Protein AF-A0A9Q1AVL4-F1 (afdb_monomer)

Nearest PDB structures (foldseek):
  8i4m-assembly1_H  TM=2.750E-01  e=5.805E+00  Prochlorococcus phage P-SCSP1u

pLDDT: mean 78.59, std 8.69, range [55.59, 93.0]

Solvent-accessible surface area (backbone atoms only — not comparable to full-atom values): 5555 Å² total; per-residue (Å²): 115,82,43,82,37,99,82,45,83,55,56,72,70,60,40,51,54,59,43,59,74,77,43,94,57,91,63,50,68,59,56,52,52,58,49,55,76,69,34,64,67,57,61,76,68,37,69,88,77,72,68,75,74,73,82,86,77,81,79,82,80,85,65,62,90,87,66,74,86,90,84,83,86,89,78,83,76,84,135

InterPro domains:
  IPR041588 Integrase zinc-binding domain [PF17921] (2-45)

Organism: NCBI:txid171643

Secondary structure (DSSP, 8-state):
--SSSTT-S--HHHHHHHHHTT---TTHHHHHHHHHTT-HHHHHS--TT---PPPPPPP-----TTS--------PPP-

Sequence (79 aa):
MAHDYVSGHIGIKKTQIKMTNHLFCPDITKHVKKYFLNCDTCQRVGYPTDTTKTNMEEFPLTGSPFSTLQMDISRPLPE

Structure (mmCIF, N/CA/C/O backbone):
data_AF-A0A9Q1AVL4-F1
#
_entry.i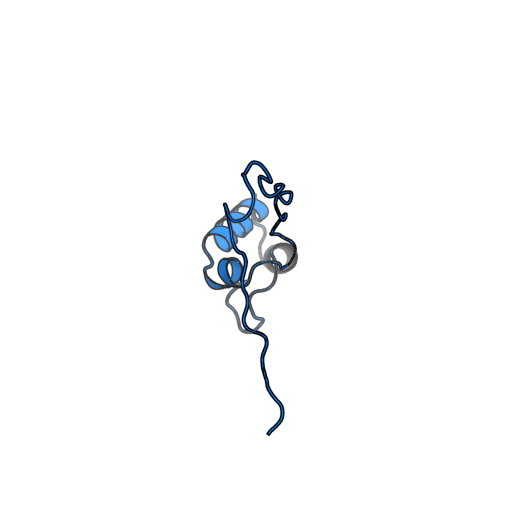d   AF-A0A9Q1AVL4-F1
#
loop_
_atom_site.group_PDB
_atom_site.id
_atom_site.type_symbol
_atom_site.label_atom_id
_atom_site.label_alt_id
_atom_site.label_comp_id
_atom_site.label_asym_id
_atom_site.label_entity_id
_atom_site.label_seq_id
_atom_site.pdbx_PDB_ins_code
_atom_site.Cartn_x
_atom_site.Cartn_y
_atom_site.Cartn_z
_atom_site.occupancy
_atom_site.B_iso_or_equiv
_atom_site.auth_seq_id
_atom_site.auth_comp_id
_atom_site.auth_asym_id
_atom_site.auth_atom_id
_atom_site.pdbx_PDB_model_num
ATOM 1 N N . MET A 1 1 ? 2.830 -10.626 -26.163 1.00 55.59 1 MET A N 1
ATOM 2 C CA . MET A 1 1 ? 2.575 -11.963 -25.576 1.00 55.59 1 MET A CA 1
ATOM 3 C C . MET A 1 1 ? 3.737 -12.526 -24.736 1.00 55.59 1 MET A C 1
ATOM 5 O O . MET A 1 1 ? 3.715 -13.702 -24.422 1.00 55.59 1 MET A O 1
ATOM 9 N N . ALA A 1 2 ? 4.743 -11.748 -24.304 1.00 60.75 2 ALA A N 1
ATOM 10 C CA . ALA A 1 2 ? 5.799 -12.276 -23.414 1.00 60.75 2 ALA A CA 1
ATOM 11 C C . ALA A 1 2 ? 5.400 -12.300 -21.923 1.00 60.75 2 ALA A C 1
ATOM 13 O O . ALA A 1 2 ? 5.991 -13.049 -21.149 1.00 60.75 2 ALA A O 1
ATOM 14 N N . HIS A 1 3 ? 4.406 -11.490 -21.557 1.00 62.81 3 HIS A N 1
ATOM 15 C CA . HIS A 1 3 ? 3.927 -11.278 -20.192 1.00 62.81 3 HIS A CA 1
ATOM 16 C C . HIS A 1 3 ? 2.651 -12.067 -19.848 1.00 62.81 3 HIS A C 1
ATOM 18 O O . HIS A 1 3 ? 2.518 -12.495 -18.712 1.00 62.81 3 HIS A O 1
ATOM 24 N N . ASP A 1 4 ? 1.761 -12.306 -20.819 1.00 62.81 4 ASP A N 1
ATOM 25 C CA . ASP A 1 4 ? 0.500 -13.051 -20.611 1.00 62.81 4 ASP A CA 1
ATOM 26 C C . ASP A 1 4 ? 0.603 -14.553 -20.948 1.00 62.81 4 ASP A C 1
ATOM 28 O O . ASP A 1 4 ? -0.383 -15.280 -20.873 1.00 62.81 4 ASP A O 1
ATOM 32 N N . TYR A 1 5 ? 1.765 -15.038 -21.400 1.00 64.62 5 TYR A N 1
ATOM 33 C CA . TYR A 1 5 ? 1.915 -16.449 -21.779 1.00 64.62 5 TYR A CA 1
ATOM 34 C C . TYR A 1 5 ? 2.065 -17.352 -20.546 1.00 64.62 5 TYR A C 1
ATOM 36 O O . TYR A 1 5 ? 2.336 -16.865 -19.452 1.00 64.62 5 TYR A O 1
ATOM 44 N N . VAL A 1 6 ? 1.975 -18.671 -20.760 1.00 61.09 6 VAL A N 1
ATOM 45 C CA . VAL A 1 6 ? 1.998 -19.822 -19.818 1.00 61.09 6 VAL A CA 1
ATOM 46 C C . VAL A 1 6 ? 2.980 -19.718 -18.625 1.00 61.09 6 VAL A C 1
ATOM 48 O O . VAL A 1 6 ? 2.855 -20.439 -17.645 1.00 61.09 6 VAL A O 1
ATOM 51 N N . SER A 1 7 ? 3.951 -18.805 -18.666 1.00 61.84 7 SER A N 1
ATOM 52 C CA . SER A 1 7 ? 4.923 -18.513 -17.605 1.00 61.84 7 SER A CA 1
ATOM 53 C C . SER A 1 7 ? 4.437 -17.545 -16.506 1.00 61.84 7 SER A C 1
ATOM 55 O O . SER A 1 7 ? 5.216 -17.244 -15.602 1.00 61.84 7 SER A O 1
ATOM 57 N N . GLY A 1 8 ? 3.197 -17.049 -16.573 1.00 66.12 8 GLY A N 1
ATOM 58 C CA . GLY A 1 8 ? 2.638 -16.099 -15.604 1.00 66.12 8 GLY A CA 1
ATOM 59 C C . GLY A 1 8 ? 3.152 -14.662 -15.774 1.00 66.12 8 GLY A C 1
ATOM 60 O O . GLY A 1 8 ? 4.064 -14.399 -16.562 1.00 66.12 8 GLY A O 1
ATOM 61 N N . HIS A 1 9 ? 2.565 -13.731 -15.011 1.00 78.19 9 HIS A N 1
ATOM 62 C CA . HIS A 1 9 ? 2.884 -12.296 -15.010 1.00 78.19 9 HIS A CA 1
ATOM 63 C C . HIS A 1 9 ? 4.298 -12.014 -14.461 1.00 78.19 9 HIS A C 1
ATOM 65 O O . HIS A 1 9 ? 4.500 -11.591 -13.323 1.00 78.19 9 HIS A O 1
ATOM 71 N N . ILE A 1 10 ? 5.316 -12.291 -15.273 1.00 79.12 10 ILE A N 1
ATOM 72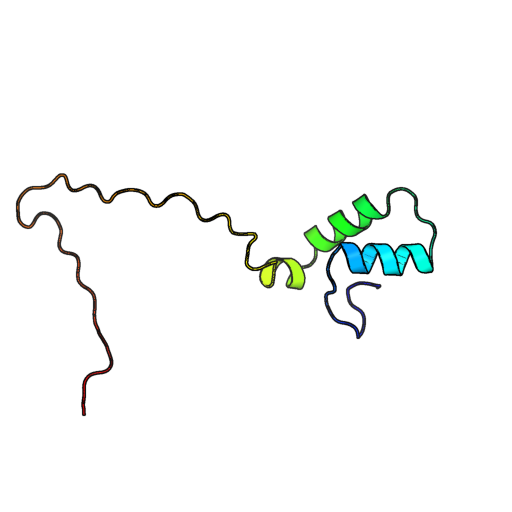 C CA . ILE A 1 10 ? 6.725 -12.083 -14.930 1.00 79.12 10 ILE A CA 1
ATOM 73 C C . ILE A 1 10 ? 7.065 -10.591 -14.889 1.00 79.12 10 ILE A C 1
ATOM 75 O O . ILE A 1 10 ? 6.627 -9.830 -15.738 1.00 79.12 10 ILE A O 1
ATOM 79 N N . GLY A 1 11 ? 7.895 -10.158 -13.936 1.00 78.75 11 GLY A N 1
ATOM 80 C CA . GLY A 1 11 ? 8.235 -8.739 -13.763 1.00 78.75 11 GLY A CA 1
ATOM 81 C C . GLY A 1 11 ? 8.915 -8.068 -14.972 1.00 78.75 11 GLY A C 1
ATOM 82 O O . GLY A 1 11 ? 9.452 -8.722 -15.873 1.00 78.75 11 GLY A O 1
ATOM 83 N N . ILE A 1 12 ? 8.954 -6.731 -14.947 1.00 82.00 12 ILE A N 1
ATOM 84 C CA . ILE A 1 12 ? 9.432 -5.860 -16.041 1.00 82.00 12 ILE A CA 1
ATOM 85 C C . ILE A 1 12 ? 10.817 -6.273 -16.566 1.00 82.00 12 ILE A C 1
ATOM 87 O O . ILE A 1 12 ? 10.996 -6.419 -17.774 1.00 82.00 12 ILE A O 1
ATOM 91 N N . LYS A 1 13 ? 11.788 -6.524 -15.673 1.00 81.94 13 LYS A N 1
ATOM 92 C CA . LYS A 1 13 ? 13.160 -6.914 -16.055 1.00 81.94 13 LYS A CA 1
ATOM 93 C C . LYS A 1 13 ? 13.202 -8.245 -16.816 1.00 81.94 13 LYS A C 1
ATOM 95 O O . LYS A 1 13 ? 13.879 -8.353 -17.832 1.00 81.94 13 LYS A O 1
ATOM 100 N N . LYS A 1 14 ? 12.448 -9.249 -16.354 1.00 82.25 14 LYS A N 1
ATOM 101 C CA . LYS A 1 14 ? 12.383 -10.570 -17.006 1.00 82.25 14 LYS A CA 1
ATOM 102 C C . LYS A 1 14 ? 11.707 -10.477 -18.374 1.00 82.25 14 LYS A C 1
ATOM 104 O O . LYS A 1 14 ? 12.153 -11.121 -19.319 1.00 82.25 14 LYS A O 1
ATOM 109 N N . THR A 1 15 ? 10.680 -9.636 -18.488 1.00 83.38 15 THR A N 1
ATOM 110 C CA . THR A 1 15 ? 10.001 -9.378 -19.765 1.00 83.38 15 THR A CA 1
ATOM 111 C C . THR A 1 15 ? 10.938 -8.710 -20.770 1.00 83.38 15 THR A C 1
ATOM 113 O O . THR A 1 15 ? 10.992 -9.139 -21.917 1.00 83.38 15 THR A O 1
ATOM 116 N N . GLN A 1 16 ? 11.729 -7.721 -20.341 1.00 83.25 16 GLN A N 1
ATOM 117 C CA . GLN A 1 16 ? 12.711 -7.055 -21.204 1.00 83.25 16 GLN A CA 1
ATOM 118 C C . GLN A 1 16 ? 13.760 -8.033 -21.735 1.00 83.25 16 GLN A C 1
ATOM 120 O O . GLN A 1 16 ? 13.920 -8.112 -22.946 1.00 83.25 16 GLN A O 1
ATOM 125 N N . ILE A 1 17 ? 14.381 -8.833 -20.857 1.00 83.69 17 ILE A N 1
ATOM 126 C CA . ILE A 1 17 ? 15.388 -9.839 -21.243 1.00 83.69 17 ILE A CA 1
ATOM 127 C C . ILE A 1 17 ? 14.808 -10.837 -22.253 1.00 83.69 17 ILE A C 1
A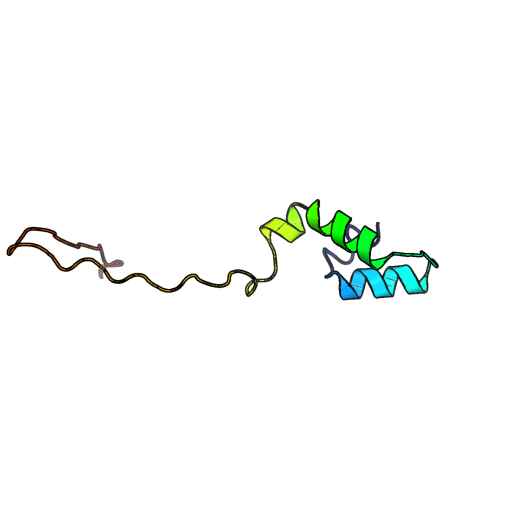TOM 129 O O . ILE A 1 17 ? 15.418 -11.119 -23.282 1.00 83.69 17 ILE A O 1
ATOM 133 N N . LYS A 1 18 ? 13.598 -11.350 -21.992 1.00 82.12 18 LYS A N 1
ATOM 134 C CA . LYS A 1 18 ? 12.936 -12.303 -22.891 1.00 82.12 18 LYS A CA 1
ATOM 135 C C . LYS A 1 18 ? 12.643 -11.684 -24.256 1.00 82.12 18 LYS A C 1
ATOM 137 O O . LYS A 1 18 ? 12.788 -12.357 -25.267 1.00 82.12 18 LYS A O 1
ATOM 142 N N . MET A 1 19 ? 12.244 -10.414 -24.301 1.00 80.00 19 MET A N 1
ATOM 143 C CA . MET A 1 19 ? 11.971 -9.744 -25.568 1.00 80.00 19 MET A CA 1
ATOM 144 C C . MET A 1 19 ? 13.255 -9.409 -26.337 1.00 80.00 19 MET A C 1
ATOM 146 O O . MET A 1 19 ? 13.294 -9.666 -27.535 1.00 80.00 19 MET A O 1
ATOM 150 N N . THR A 1 20 ? 14.317 -8.932 -25.678 1.00 81.06 20 THR A N 1
ATOM 151 C CA . THR A 1 20 ? 15.604 -8.626 -26.335 1.00 81.06 20 THR A CA 1
ATOM 152 C C . THR A 1 20 ? 16.317 -9.863 -26.877 1.00 81.06 20 THR A C 1
ATOM 154 O O . THR A 1 20 ? 17.069 -9.750 -27.837 1.00 81.06 20 THR A O 1
ATOM 157 N N . ASN A 1 21 ? 16.059 -11.046 -26.311 1.00 80.94 21 ASN A N 1
ATOM 158 C CA . ASN A 1 21 ? 16.612 -12.310 -26.810 1.00 80.94 21 ASN A CA 1
ATOM 159 C C . ASN A 1 21 ? 16.001 -12.765 -28.146 1.00 80.94 21 ASN A C 1
ATOM 161 O O . ASN A 1 21 ? 16.593 -13.595 -28.831 1.00 80.94 21 ASN A O 1
ATOM 165 N N . HIS A 1 22 ? 14.816 -12.264 -28.505 1.00 78.62 22 HIS A N 1
ATOM 166 C CA . HIS A 1 22 ? 14.095 -12.690 -29.708 1.00 78.62 22 HIS A CA 1
ATOM 167 C C . HIS A 1 22 ? 13.873 -11.557 -30.714 1.00 78.62 22 HIS A C 1
ATOM 169 O O . HIS A 1 22 ? 13.681 -11.830 -31.895 1.00 78.62 22 HIS A O 1
ATOM 175 N N . LEU A 1 23 ? 13.868 -10.297 -30.266 1.00 75.06 23 LEU A N 1
ATOM 176 C CA . LEU A 1 23 ? 13.542 -9.131 -31.080 1.00 75.06 23 LEU A CA 1
ATOM 177 C C . LEU A 1 23 ? 14.416 -7.936 -30.682 1.00 75.06 23 LEU A C 1
ATOM 179 O O . LEU A 1 23 ? 14.491 -7.565 -29.510 1.00 75.06 23 LEU A O 1
ATOM 183 N N . PHE A 1 24 ? 15.016 -7.276 -31.673 1.00 73.38 24 PHE A N 1
ATOM 184 C CA . PHE A 1 24 ? 15.628 -5.965 -31.475 1.00 73.38 24 PHE A CA 1
ATOM 185 C C . PHE A 1 24 ? 14.542 -4.888 -31.561 1.00 73.38 24 PHE A C 1
ATOM 187 O O . PHE A 1 24 ? 13.902 -4.722 -32.598 1.00 73.38 24 PHE A O 1
ATOM 194 N N . CYS A 1 25 ? 14.313 -4.168 -30.463 1.00 70.12 25 CYS A N 1
ATOM 195 C CA . CYS A 1 25 ? 13.325 -3.097 -30.392 1.00 70.12 25 CYS A CA 1
ATOM 196 C C . CYS A 1 25 ? 13.973 -1.848 -29.774 1.00 70.12 25 CYS A C 1
ATOM 198 O O . CYS A 1 25 ? 14.346 -1.892 -28.595 1.00 70.12 25 CYS A O 1
ATOM 200 N N . PRO A 1 26 ? 14.118 -0.742 -30.530 1.00 71.38 26 PRO A N 1
ATOM 201 C CA . PRO A 1 26 ? 14.492 0.535 -29.939 1.00 7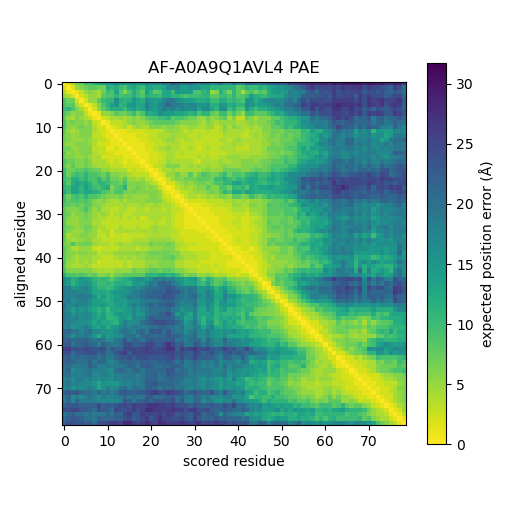1.38 26 PRO A CA 1
ATOM 202 C C . PRO A 1 26 ? 13.384 0.954 -28.961 1.00 71.38 26 PRO A C 1
ATOM 204 O O . PRO A 1 26 ? 12.200 0.827 -29.259 1.00 71.38 26 PRO A O 1
ATOM 207 N N . ASP A 1 27 ? 13.763 1.379 -27.758 1.00 80.88 27 ASP A N 1
ATOM 208 C CA . ASP A 1 27 ? 12.850 1.765 -26.669 1.00 80.88 27 ASP A CA 1
ATOM 209 C C . ASP A 1 27 ? 11.969 0.653 -26.070 1.00 80.88 27 ASP A C 1
ATOM 211 O O . ASP A 1 27 ? 10.910 0.923 -25.485 1.00 80.88 27 ASP A O 1
ATOM 215 N N . ILE A 1 28 ? 12.431 -0.601 -26.101 1.00 81.06 28 ILE A N 1
ATOM 216 C CA . ILE A 1 28 ? 11.716 -1.741 -25.499 1.00 81.06 28 ILE A CA 1
ATOM 217 C C . ILE A 1 28 ? 11.305 -1.483 -24.042 1.00 81.06 28 ILE A C 1
ATOM 219 O O . ILE A 1 28 ? 10.213 -1.841 -23.604 1.00 81.06 28 ILE A O 1
ATOM 223 N N . THR A 1 29 ? 12.143 -0.766 -23.298 1.00 80.44 29 THR A N 1
ATOM 224 C CA . THR A 1 29 ? 11.926 -0.387 -21.903 1.00 80.44 29 THR A CA 1
ATOM 225 C C . THR A 1 29 ? 10.658 0.450 -21.729 1.00 80.44 29 THR A C 1
ATOM 227 O O . THR A 1 29 ? 9.906 0.236 -20.776 1.00 80.44 29 THR A O 1
ATOM 230 N N . LYS A 1 30 ? 10.396 1.386 -22.651 1.00 84.62 30 LYS A N 1
ATOM 231 C CA . LYS A 1 30 ? 9.233 2.284 -22.626 1.00 84.62 30 LYS A CA 1
ATOM 232 C C . LYS A 1 30 ? 7.952 1.524 -22.953 1.00 84.62 30 LYS A C 1
ATOM 234 O O . LYS A 1 30 ? 6.954 1.678 -22.251 1.00 84.62 30 LYS A O 1
ATOM 239 N N . HIS A 1 31 ? 8.000 0.666 -23.970 1.00 82.69 31 HIS A N 1
ATOM 240 C CA . HIS A 1 31 ? 6.865 -0.163 -24.369 1.00 82.69 31 HIS A CA 1
ATOM 241 C C . HIS A 1 31 ? 6.477 -1.169 -23.285 1.00 82.69 31 HIS A C 1
ATOM 243 O O . HIS A 1 31 ? 5.301 -1.267 -22.940 1.00 82.69 31 HIS A O 1
ATOM 249 N N . VAL A 1 32 ? 7.461 -1.849 -22.687 1.00 84.00 32 VAL A N 1
ATOM 250 C CA . VAL A 1 32 ? 7.217 -2.779 -21.579 1.00 84.00 32 VAL A CA 1
ATOM 251 C C . VAL A 1 32 ? 6.612 -2.034 -20.388 1.00 84.00 32 VAL A C 1
ATOM 253 O O . VAL A 1 32 ? 5.575 -2.451 -19.889 1.00 84.00 32 VAL A O 1
ATOM 256 N N . LYS A 1 33 ? 7.167 -0.886 -19.971 1.00 83.12 33 LYS A N 1
ATOM 257 C CA . LYS A 1 33 ? 6.583 -0.087 -18.874 1.00 83.12 33 LYS A CA 1
ATOM 258 C C . LYS A 1 33 ? 5.134 0.324 -19.152 1.00 83.12 33 LYS A C 1
ATOM 260 O O . LYS A 1 33 ? 4.278 0.124 -18.296 1.00 83.12 33 LYS A O 1
ATOM 265 N N . LYS A 1 34 ? 4.843 0.848 -20.350 1.00 84.94 34 LYS A N 1
ATOM 266 C CA . LYS A 1 34 ? 3.480 1.241 -20.750 1.00 84.94 34 LYS A CA 1
ATOM 267 C C . LYS A 1 34 ? 2.511 0.064 -20.687 1.00 84.94 34 LYS A C 1
ATOM 269 O O . LYS A 1 34 ? 1.355 0.238 -20.330 1.00 84.94 34 LYS A O 1
ATOM 274 N N . TYR A 1 35 ? 2.966 -1.126 -21.038 1.00 84.62 35 TYR A N 1
ATOM 275 C CA . TYR A 1 35 ? 2.118 -2.303 -21.033 1.00 84.62 35 TYR A CA 1
ATOM 276 C C . TYR A 1 35 ? 1.843 -2.825 -19.608 1.00 84.62 35 TYR A C 1
ATOM 278 O O . TYR A 1 35 ? 0.697 -3.133 -19.298 1.00 84.62 35 TYR A O 1
ATOM 286 N N . PHE A 1 36 ? 2.825 -2.804 -18.698 1.00 81.12 36 PHE A N 1
ATOM 287 C CA . PHE A 1 36 ? 2.591 -3.126 -17.277 1.00 81.12 36 PHE A CA 1
ATOM 288 C C . PHE A 1 36 ? 1.660 -2.118 -16.587 1.00 81.12 36 PHE A C 1
ATOM 290 O O . PHE A 1 36 ? 0.859 -2.515 -15.749 1.00 81.12 36 PHE A O 1
ATOM 297 N N . LEU A 1 37 ? 1.708 -0.839 -16.982 1.00 82.50 37 LEU A N 1
ATOM 298 C CA . LEU A 1 37 ? 0.763 0.197 -16.536 1.00 82.50 37 LEU A CA 1
ATOM 299 C C . LEU A 1 37 ? -0.684 -0.028 -17.005 1.00 82.50 37 LEU A C 1
ATOM 301 O O . LEU A 1 37 ? -1.572 0.683 -16.554 1.00 82.50 37 LEU A O 1
ATOM 305 N N . ASN A 1 38 ? -0.929 -0.962 -17.922 1.00 83.44 38 ASN A N 1
ATOM 306 C CA . ASN A 1 38 ? -2.275 -1.301 -18.388 1.00 83.44 38 ASN A CA 1
ATOM 307 C C . ASN A 1 38 ? -2.673 -2.741 -18.026 1.00 83.44 38 ASN A C 1
ATOM 309 O O . ASN A 1 38 ? -3.742 -3.196 -18.425 1.00 83.44 38 ASN A O 1
ATOM 313 N N . CYS A 1 39 ? -1.824 -3.482 -17.307 1.00 85.75 39 CYS A N 1
ATOM 314 C CA . CYS A 1 39 ? -2.154 -4.830 -16.871 1.00 85.75 39 CYS A CA 1
ATOM 315 C C . CYS A 1 39 ? -2.853 -4.799 -15.509 1.00 85.75 39 CYS A C 1
ATOM 317 O O . CYS A 1 39 ? -2.205 -4.580 -14.486 1.00 85.75 39 CYS A O 1
ATOM 319 N N . ASP A 1 40 ? -4.147 -5.119 -15.502 1.00 83.12 40 ASP A N 1
ATOM 320 C CA . ASP A 1 40 ? -4.955 -5.219 -14.283 1.00 83.12 40 ASP A CA 1
ATOM 321 C C . ASP A 1 40 ? -4.367 -6.215 -13.268 1.00 83.12 40 ASP A C 1
ATOM 323 O O . ASP A 1 40 ? -4.195 -5.869 -12.101 1.00 83.12 40 ASP A O 1
ATOM 327 N N . THR A 1 41 ? -3.959 -7.414 -13.701 1.00 83.62 41 THR A N 1
ATOM 328 C CA . THR A 1 41 ? -3.389 -8.429 -12.799 1.00 83.62 41 THR A CA 1
ATOM 329 C C . THR A 1 41 ? -2.122 -7.936 -12.100 1.00 83.62 41 THR A C 1
ATOM 331 O O . THR A 1 41 ? -1.990 -8.071 -10.887 1.00 83.62 41 THR A O 1
ATOM 334 N N . CYS A 1 42 ? -1.192 -7.330 -12.844 1.00 81.81 42 CYS A N 1
ATOM 335 C CA . CYS A 1 42 ? 0.054 -6.798 -12.291 1.00 81.81 42 CYS A CA 1
ATOM 336 C C . CYS A 1 42 ? -0.168 -5.579 -11.400 1.00 81.81 42 CYS A C 1
ATOM 338 O O . CYS A 1 42 ? 0.604 -5.374 -10.472 1.00 81.81 42 CYS A O 1
ATOM 340 N N . GLN A 1 43 ? -1.187 -4.764 -11.676 1.00 83.50 43 GLN A N 1
ATOM 341 C CA . GLN A 1 43 ? -1.528 -3.616 -10.838 1.00 83.50 43 GLN A CA 1
ATOM 342 C C . GLN A 1 43 ? -2.196 -4.047 -9.536 1.00 83.50 43 GLN A C 1
ATOM 344 O O . GLN A 1 43 ? -1.846 -3.552 -8.470 1.00 83.50 43 GLN A O 1
ATOM 349 N N . ARG A 1 44 ? -3.118 -5.008 -9.612 1.00 81.88 44 ARG A N 1
ATOM 350 C CA . ARG A 1 44 ? -3.856 -5.528 -8.459 1.00 81.88 44 ARG A CA 1
ATOM 351 C C . ARG A 1 44 ? -2.983 -6.361 -7.527 1.00 81.88 44 ARG A C 1
ATOM 353 O O . ARG A 1 44 ? -3.121 -6.267 -6.315 1.00 81.88 44 ARG A O 1
ATOM 360 N N . VAL A 1 45 ? -2.097 -7.177 -8.096 1.00 79.44 45 VAL A N 1
ATOM 361 C CA . VAL A 1 45 ? -1.181 -8.074 -7.364 1.00 79.44 45 VAL A CA 1
ATOM 362 C C . VAL A 1 45 ? 0.192 -7.422 -7.153 1.00 79.44 45 VAL A C 1
ATOM 364 O O . VAL A 1 45 ? 1.116 -8.090 -6.705 1.00 79.44 45 VAL A O 1
ATOM 367 N N . GLY A 1 46 ? 0.348 -6.145 -7.522 1.00 68.62 46 GLY A N 1
ATOM 368 C CA . GLY A 1 46 ? 1.619 -5.425 -7.601 1.00 68.62 46 GLY A CA 1
ATOM 369 C C . GLY A 1 46 ? 2.558 -5.604 -6.406 1.00 68.62 46 GLY A C 1
ATOM 370 O O . GLY A 1 46 ? 2.180 -6.061 -5.330 1.00 68.62 46 GLY A O 1
ATOM 371 N N . TYR A 1 47 ? 3.830 -5.264 -6.619 1.00 66.69 47 TYR A N 1
ATOM 372 C CA . TYR A 1 47 ? 4.911 -5.623 -5.704 1.00 66.69 47 TYR A CA 1
ATOM 373 C C . TYR A 1 47 ? 4.593 -5.199 -4.249 1.00 66.69 47 TYR A C 1
ATOM 375 O O . TYR A 1 47 ? 4.363 -4.014 -4.010 1.00 66.69 47 TYR A O 1
ATOM 383 N N . PRO A 1 48 ? 4.605 -6.125 -3.267 1.00 58.72 48 PRO A N 1
ATOM 384 C CA . PRO A 1 48 ? 4.102 -5.876 -1.908 1.00 58.72 48 PRO A CA 1
ATOM 385 C C . PRO A 1 48 ? 4.762 -4.713 -1.161 1.00 58.72 48 PRO A C 1
ATOM 387 O O . PRO A 1 48 ? 4.228 -4.241 -0.163 1.00 58.72 48 PRO A O 1
ATOM 390 N N . THR A 1 49 ? 5.940 -4.267 -1.601 1.00 58.00 49 THR A N 1
ATOM 391 C CA . THR A 1 49 ? 6.682 -3.182 -0.950 1.00 58.00 49 THR A CA 1
ATOM 392 C C . THR A 1 49 ? 6.505 -1.822 -1.626 1.00 58.00 49 THR A C 1
ATOM 394 O O . THR A 1 49 ? 7.170 -0.879 -1.213 1.00 58.00 49 THR A O 1
ATOM 397 N N . ASP A 1 50 ? 5.673 -1.705 -2.669 1.00 62.59 50 ASP A N 1
ATOM 398 C CA . ASP A 1 50 ? 5.471 -0.434 -3.391 1.00 62.59 50 ASP A CA 1
ATOM 399 C C . ASP A 1 50 ? 4.488 0.506 -2.674 1.00 62.59 50 ASP A C 1
ATOM 401 O O . ASP A 1 50 ? 4.347 1.677 -3.018 1.00 62.59 50 ASP A O 1
ATOM 405 N N . THR A 1 51 ? 3.831 0.031 -1.612 1.00 66.38 51 THR A N 1
ATOM 406 C CA . THR A 1 51 ? 3.139 0.919 -0.682 1.00 66.38 51 THR A CA 1
ATOM 407 C C . THR A 1 51 ? 4.170 1.519 0.266 1.00 66.38 51 THR A C 1
ATOM 409 O O . THR A 1 51 ? 4.449 0.962 1.333 1.00 66.38 51 THR A O 1
ATOM 412 N N . THR A 1 52 ? 4.739 2.669 -0.094 1.00 71.44 52 THR A N 1
ATOM 413 C CA . THR A 1 52 ? 5.343 3.550 0.908 1.00 71.44 52 THR A CA 1
ATOM 414 C C . THR A 1 52 ? 4.233 3.917 1.883 1.00 71.44 52 THR A C 1
ATOM 416 O O . THR A 1 52 ? 3.346 4.705 1.552 1.00 71.44 52 THR A O 1
ATOM 419 N N . LYS A 1 53 ? 4.217 3.280 3.057 1.00 76.75 53 LYS A 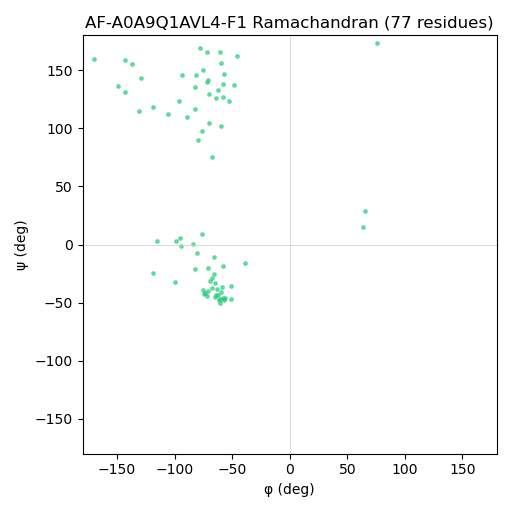N 1
ATOM 420 C CA . LYS A 1 53 ? 3.275 3.652 4.110 1.00 76.75 53 LYS A CA 1
ATOM 421 C C . LYS A 1 53 ? 3.530 5.123 4.421 1.00 76.75 53 LYS A C 1
ATOM 423 O O . LYS A 1 53 ? 4.676 5.506 4.646 1.00 76.75 53 LYS A O 1
ATOM 428 N N . THR A 1 54 ? 2.480 5.936 4.375 1.00 80.69 54 THR A N 1
ATOM 429 C CA . THR A 1 54 ? 2.575 7.309 4.872 1.00 80.69 54 THR A CA 1
ATOM 430 C C . THR A 1 54 ? 2.952 7.279 6.354 1.00 80.69 54 THR A C 1
ATOM 432 O O . THR A 1 54 ? 2.717 6.275 7.037 1.00 80.69 54 THR A O 1
ATOM 435 N N . ASN A 1 55 ? 3.546 8.363 6.849 1.00 86.19 55 ASN A N 1
ATOM 436 C CA . ASN A 1 55 ? 3.805 8.492 8.278 1.00 86.19 55 ASN A CA 1
ATOM 437 C C . ASN A 1 55 ? 2.482 8.374 9.044 1.00 86.19 55 ASN A C 1
ATOM 439 O O . ASN A 1 55 ? 1.462 8.911 8.612 1.00 86.19 55 ASN A O 1
ATOM 443 N N . MET A 1 56 ? 2.506 7.651 10.165 1.00 86.69 56 MET A N 1
ATOM 444 C CA . MET A 1 56 ? 1.374 7.634 11.088 1.00 86.69 56 MET A CA 1
ATOM 445 C C . MET A 1 56 ? 1.190 9.044 11.647 1.00 86.69 56 MET A C 1
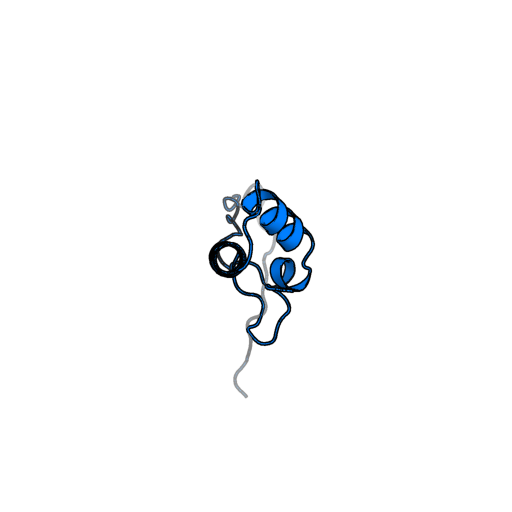ATOM 447 O O . MET A 1 56 ? 2.144 9.630 12.154 1.00 86.69 56 MET A O 1
ATOM 451 N N . GLU A 1 57 ? -0.019 9.582 11.528 1.00 85.94 57 GLU A N 1
ATOM 452 C CA . GLU A 1 57 ? -0.384 10.838 12.176 1.00 85.94 57 GLU A CA 1
ATOM 453 C C . GLU A 1 57 ? -0.748 10.579 13.640 1.00 85.94 57 GLU A C 1
ATOM 455 O O . GLU A 1 57 ? -1.290 9.525 13.989 1.00 85.94 57 GLU A O 1
ATOM 460 N N . GLU A 1 58 ? -0.428 11.539 14.505 1.00 84.69 58 GLU A N 1
ATOM 461 C CA . GLU A 1 58 ? -0.789 11.462 15.915 1.00 84.69 58 GLU A CA 1
ATOM 462 C C . GLU A 1 58 ? -2.294 11.664 16.097 1.00 84.69 58 GLU A C 1
ATOM 464 O O . GLU A 1 58 ? -2.920 12.515 15.463 1.00 84.69 58 GLU A O 1
ATOM 469 N N . PHE A 1 59 ? -2.878 10.887 17.007 1.00 81.25 59 PHE A N 1
ATOM 470 C CA . PHE A 1 59 ? -4.267 11.078 17.390 1.00 81.25 59 PHE A CA 1
ATOM 471 C C . PHE A 1 59 ? -4.408 12.379 18.205 1.00 81.25 59 PHE A C 1
ATOM 473 O O . PHE A 1 59 ? -3.675 12.559 19.182 1.00 81.25 59 PHE A O 1
ATOM 480 N N . PRO A 1 60 ? -5.348 13.281 17.869 1.00 80.44 60 PRO A N 1
ATOM 481 C CA . PRO A 1 60 ? -5.515 14.536 18.590 1.00 80.44 60 PRO A CA 1
ATOM 482 C C . PRO A 1 60 ? -6.077 14.279 19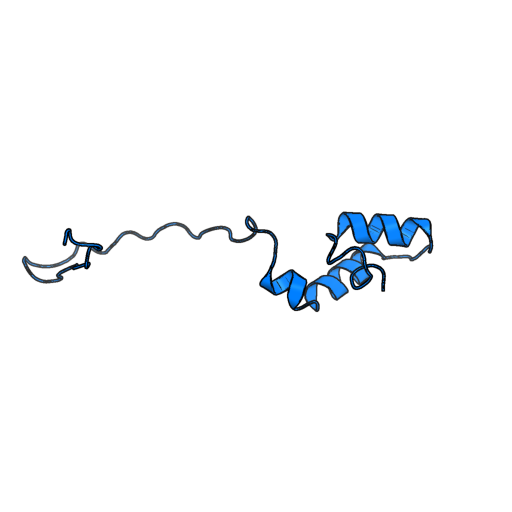.996 1.00 80.44 60 PRO A C 1
ATOM 484 O O . PRO A 1 60 ? -7.267 14.036 20.177 1.00 80.44 60 PRO A O 1
ATOM 487 N N . LEU A 1 61 ? -5.220 14.373 21.016 1.00 75.94 61 LEU A N 1
ATOM 488 C CA . LEU A 1 61 ? -5.591 14.204 22.432 1.00 75.94 61 LEU A CA 1
ATOM 489 C C . LEU A 1 61 ? -6.323 15.419 23.035 1.00 75.94 61 LEU A C 1
ATOM 491 O O . LEU A 1 61 ? -6.527 15.495 24.246 1.00 75.94 61 LEU A O 1
ATOM 495 N N . THR A 1 62 ? -6.709 16.400 22.222 1.00 74.62 62 THR A N 1
ATOM 496 C CA . THR A 1 62 ? -7.378 17.614 22.689 1.00 74.62 62 THR A CA 1
ATOM 497 C C . THR A 1 62 ? -8.843 17.329 23.011 1.00 74.62 62 THR A C 1
ATOM 499 O O . THR A 1 62 ? -9.693 17.333 22.123 1.00 74.6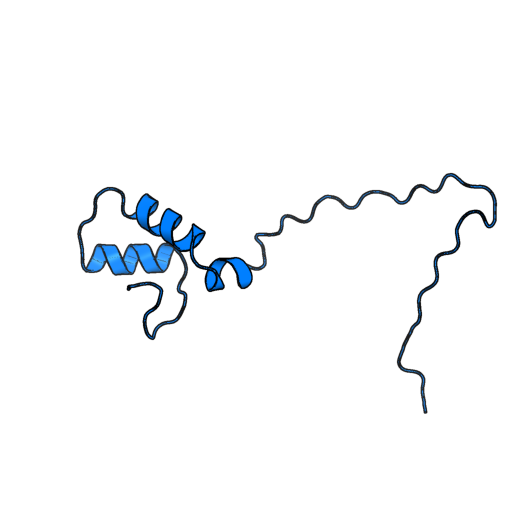2 62 THR A O 1
ATOM 502 N N . GLY A 1 63 ? -9.155 17.110 24.286 1.00 79.50 63 GLY A N 1
ATOM 503 C CA . GLY A 1 63 ? -10.527 16.957 24.755 1.00 79.50 63 GLY A CA 1
ATOM 504 C C . GLY A 1 63 ? -10.632 16.952 26.279 1.00 79.50 63 GLY A C 1
ATOM 505 O O . GLY A 1 63 ? -9.659 16.713 26.989 1.00 79.50 63 GLY A O 1
ATOM 506 N N . SER A 1 64 ? -11.823 17.237 26.804 1.00 85.81 64 SER A N 1
ATOM 507 C CA . SER A 1 64 ? -12.139 17.031 28.222 1.00 85.81 64 SER A CA 1
ATOM 508 C C . SER A 1 64 ? -12.263 15.529 28.535 1.00 85.81 64 SER A C 1
ATOM 510 O O . SER A 1 64 ? -12.414 14.725 27.607 1.00 85.81 64 SER A O 1
ATOM 512 N N . PRO A 1 65 ? -12.261 15.107 29.814 1.00 87.81 65 PRO A N 1
ATOM 513 C CA . PRO A 1 65 ? -12.606 13.731 30.169 1.00 87.81 65 PRO A CA 1
ATOM 514 C C . PRO A 1 65 ? -13.911 13.288 29.485 1.00 87.81 65 PRO A C 1
ATOM 516 O O . PRO A 1 65 ? -14.858 14.070 29.408 1.00 87.81 65 PRO A O 1
ATOM 519 N N . PHE A 1 66 ? -13.937 12.054 28.967 1.00 83.25 66 PHE A N 1
ATOM 520 C CA . PHE A 1 66 ? -15.065 11.459 28.224 1.00 83.25 66 PHE A CA 1
ATOM 521 C C . PHE A 1 66 ? -15.434 12.130 26.886 1.00 83.25 66 PHE A C 1
ATOM 523 O O . PHE A 1 66 ? -16.495 11.853 26.334 1.00 83.25 66 PHE A O 1
ATOM 530 N N . SER A 1 67 ? -14.566 12.976 26.329 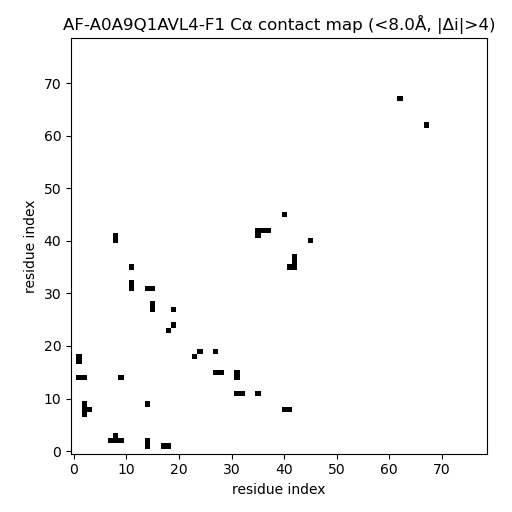1.00 86.25 67 SER A N 1
ATOM 531 C CA . SER A 1 67 ? -14.781 13.599 25.012 1.00 86.25 67 SER A CA 1
ATOM 532 C C . SER A 1 67 ? -14.727 12.614 23.840 1.00 86.25 67 SER A C 1
ATOM 534 O O . SER A 1 67 ? -15.361 12.840 22.813 1.00 86.25 67 SER A O 1
ATOM 536 N N . THR A 1 68 ? -13.973 11.520 23.959 1.00 83.06 68 THR A N 1
ATOM 537 C CA . THR A 1 68 ? -13.895 10.463 22.943 1.00 83.06 68 THR A CA 1
ATOM 538 C C . THR A 1 68 ? -13.634 9.116 23.609 1.00 83.06 68 THR A C 1
ATOM 540 O O . THR A 1 68 ? -12.807 9.014 24.513 1.00 83.06 68 THR A O 1
ATOM 543 N N . LEU A 1 69 ? -14.350 8.083 23.160 1.00 87.62 69 LEU A N 1
ATOM 544 C CA . LEU A 1 69 ? -14.235 6.710 23.644 1.00 87.62 69 LEU A CA 1
ATOM 545 C C . LEU A 1 69 ? -13.812 5.808 22.479 1.00 87.62 69 LEU A C 1
ATOM 547 O O . LEU A 1 69 ? -14.543 5.684 21.498 1.00 87.62 69 LEU A O 1
ATOM 551 N N . GLN A 1 70 ? -12.644 5.176 22.589 1.00 87.56 70 GLN A N 1
ATOM 552 C CA . GLN A 1 70 ? -12.200 4.140 21.656 1.00 87.56 70 GLN A CA 1
ATOM 553 C C . GLN A 1 70 ? -12.549 2.771 22.241 1.00 87.56 70 GLN A C 1
ATOM 555 O O . GLN A 1 70 ? -12.164 2.456 23.365 1.00 87.56 70 GLN A O 1
ATOM 560 N N . MET A 1 71 ? -13.301 1.971 21.489 1.00 93.00 71 MET A N 1
ATOM 561 C CA . MET A 1 71 ? -13.683 0.612 21.865 1.00 93.00 71 MET A CA 1
ATOM 562 C C . MET A 1 71 ? -13.356 -0.324 20.714 1.00 93.00 71 MET A C 1
ATOM 564 O O . MET A 1 71 ? -13.556 0.033 19.555 1.00 93.00 71 MET A O 1
ATOM 568 N N . ASP A 1 72 ? -12.907 -1.526 21.047 1.00 92.44 72 ASP A N 1
ATOM 569 C CA . ASP A 1 72 ? -12.741 -2.613 20.093 1.00 92.44 72 ASP A CA 1
ATOM 570 C C . ASP A 1 72 ? -13.255 -3.914 20.716 1.00 92.44 72 ASP A C 1
ATOM 572 O O . ASP A 1 72 ? -13.335 -4.047 21.942 1.00 92.44 72 ASP A O 1
ATOM 576 N N . ILE A 1 73 ? -13.645 -4.864 19.872 1.00 91.88 73 ILE A N 1
ATOM 577 C CA . ILE A 1 73 ? -14.172 -6.160 20.291 1.00 91.88 73 ILE A CA 1
ATOM 578 C C . ILE A 1 73 ? -13.091 -7.207 20.055 1.00 91.88 73 ILE A C 1
ATOM 580 O O . ILE A 1 73 ? -12.797 -7.571 18.918 1.00 91.88 73 ILE A O 1
ATOM 584 N N . SER A 1 74 ? -12.553 -7.766 21.135 1.00 87.00 74 SER A N 1
ATOM 585 C CA . SER A 1 74 ? -11.666 -8.922 21.042 1.00 87.00 74 SER A CA 1
ATOM 586 C C . SER A 1 74 ? -12.470 -10.226 20.921 1.00 87.00 74 SER A C 1
ATOM 588 O O . SER A 1 74 ? -13.467 -10.447 21.611 1.00 87.00 74 SER A O 1
ATOM 590 N N . ARG A 1 75 ? -12.045 -11.106 20.008 1.00 87.88 75 ARG A N 1
ATOM 591 C CA . ARG A 1 75 ? -12.575 -12.468 19.797 1.00 87.88 75 ARG A CA 1
ATOM 592 C C . ARG A 1 75 ? -11.426 -13.426 19.444 1.00 87.88 75 ARG A C 1
ATOM 594 O O . ARG A 1 75 ? -10.415 -12.941 18.934 1.00 87.88 75 ARG A O 1
ATOM 601 N N . PRO A 1 76 ? -11.572 -14.758 19.630 1.00 77.56 76 PRO A N 1
ATOM 602 C CA . PRO A 1 76 ? -12.751 -15.499 20.101 1.00 77.56 76 PRO A CA 1
ATOM 603 C C . PRO A 1 76 ? -12.754 -15.741 21.619 1.00 77.56 76 PRO A C 1
ATOM 605 O O . PRO A 1 76 ? -11.709 -15.909 22.240 1.00 77.56 76 PRO A O 1
ATOM 608 N N . LEU A 1 77 ? -13.947 -15.738 22.213 1.00 84.25 77 LEU A N 1
ATOM 609 C CA . LEU A 1 77 ? -14.146 -16.077 23.623 1.00 84.25 77 LEU A CA 1
ATOM 610 C C . LEU A 1 77 ? -14.040 -17.604 23.812 1.00 84.25 77 LEU A C 1
ATOM 612 O O . LEU A 1 77 ? -14.370 -18.329 22.871 1.00 84.25 77 LEU A O 1
ATOM 616 N N . PRO A 1 78 ? -13.589 -18.091 24.984 1.00 83.00 78 PRO A N 1
ATOM 617 C CA . PRO A 1 78 ? -13.668 -19.514 25.320 1.00 83.00 78 PRO A CA 1
ATOM 618 C C . PRO A 1 78 ? -15.121 -20.010 25.246 1.00 83.00 78 PRO A C 1
ATOM 620 O O . PRO A 1 78 ? -16.028 -19.233 25.556 1.00 83.00 78 PRO A O 1
ATOM 623 N N . GLU A 1 79 ? -15.325 -21.270 24.842 1.00 71.88 79 GLU A N 1
ATOM 624 C CA . GLU A 1 79 ? -16.631 -21.949 24.969 1.00 71.88 79 GLU A CA 1
ATOM 625 C C . GLU A 1 79 ? -17.046 -22.127 26.435 1.00 71.88 79 GLU A C 1
ATOM 627 O O . GLU A 1 79 ? -16.160 -22.409 27.279 1.00 71.88 79 GLU A O 1
#

Foldseek 3Di:
DLQPDPVHRDDLVVSLVVCVVPDDDVPSSVVSVVVCVVDPVCVVVPDPPVPPDDDDDDDPPPDDPPPDDDDDDDDDDDD

Mean predicted aligned error: 12.03 Å

Radius of gyration: 23.73 Å; Cα contacts (8 Å, |Δi|>4): 27; chains: 1; bounding box: 33×40×62 Å